Protein AF-A0A2D7YNP0-F1 (afdb_monomer)

Foldseek 3Di:
DPPDDDPVRVVVVVVVVVPDPPVPPVADDPPDKDWDAPPVQQFTPDIHQNVCVPQVDGGVVRGRHGPCVRDPD

pLDDT: mean 92.36, std 8.44, range [45.03, 97.56]

Structure (mmCIF, N/CA/C/O backbone):
data_AF-A0A2D7YNP0-F1
#
_entry.id   AF-A0A2D7YNP0-F1
#
loop_
_atom_site.group_PDB
_atom_site.id
_atom_site.type_symbol
_atom_site.label_atom_id
_atom_site.label_alt_id
_atom_site.label_comp_id
_atom_site.label_asym_id
_atom_site.label_entity_id
_atom_site.label_seq_id
_atom_site.pdbx_PDB_ins_code
_atom_site.Cartn_x
_atom_site.Cartn_y
_atom_site.Cartn_z
_atom_site.occupancy
_atom_site.B_iso_or_equiv
_atom_site.auth_seq_id
_atom_site.auth_comp_id
_atom_site.auth_asym_id
_atom_site.auth_atom_id
_atom_site.pdbx_PDB_model_num
ATOM 1 N N . MET A 1 1 ? 3.727 10.549 -36.748 1.00 45.03 1 MET A N 1
ATOM 2 C CA . MET A 1 1 ? 4.712 9.503 -37.090 1.00 45.03 1 MET A CA 1
ATOM 3 C C . MET A 1 1 ? 5.597 9.334 -35.876 1.00 45.03 1 MET A C 1
ATOM 5 O O . MET A 1 1 ? 6.203 10.316 -35.481 1.00 45.03 1 MET A O 1
ATOM 9 N N . VAL A 1 2 ? 5.593 8.163 -35.242 1.00 67.88 2 VAL A N 1
ATOM 10 C CA . VAL A 1 2 ? 6.594 7.828 -34.220 1.00 67.88 2 VAL A CA 1
ATOM 11 C C . VAL A 1 2 ? 7.786 7.274 -34.996 1.00 67.88 2 VAL A C 1
ATOM 13 O O . VAL A 1 2 ? 7.611 6.310 -35.744 1.00 67.88 2 VAL A O 1
ATOM 16 N N . GLU A 1 3 ? 8.943 7.934 -34.930 1.00 76.69 3 GLU A N 1
ATOM 17 C CA . GLU A 1 3 ? 10.187 7.359 -35.451 1.00 76.69 3 GLU A CA 1
ATOM 18 C C . GLU A 1 3 ? 10.422 6.009 -34.771 1.00 76.69 3 GLU A C 1
ATOM 20 O O . GLU A 1 3 ? 10.230 5.864 -33.564 1.00 76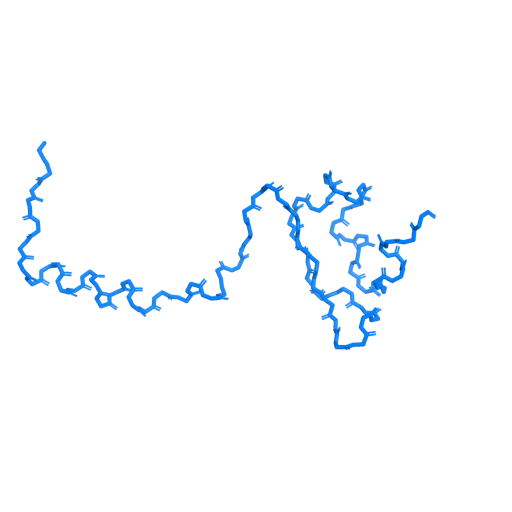.69 3 GLU A O 1
ATOM 25 N N . LYS A 1 4 ? 10.755 4.987 -35.561 1.00 78.75 4 LYS A N 1
ATOM 26 C CA . LYS A 1 4 ? 11.080 3.674 -35.005 1.00 78.75 4 LYS A CA 1
ATOM 27 C C . LYS A 1 4 ? 12.422 3.786 -34.293 1.00 78.75 4 LYS A C 1
ATOM 29 O O . LYS A 1 4 ? 13.387 4.213 -34.920 1.00 78.75 4 LYS A O 1
ATOM 34 N N . LEU A 1 5 ? 12.456 3.371 -33.027 1.00 80.75 5 LEU A N 1
ATOM 35 C CA . LEU A 1 5 ? 13.696 3.215 -32.273 1.00 80.75 5 LEU A CA 1
ATOM 36 C C . LEU A 1 5 ? 14.639 2.287 -33.042 1.00 80.75 5 LEU A C 1
ATOM 38 O O . LEU A 1 5 ? 14.203 1.258 -33.574 1.00 80.75 5 LEU A O 1
ATOM 42 N N . ASN A 1 6 ? 15.910 2.663 -33.112 1.00 91.50 6 ASN A N 1
ATOM 43 C CA . ASN A 1 6 ? 16.947 1.771 -33.610 1.00 91.50 6 ASN A CA 1
ATOM 44 C C . ASN A 1 6 ? 17.274 0.686 -32.564 1.00 91.50 6 ASN A C 1
ATOM 46 O O . ASN A 1 6 ? 16.851 0.760 -31.409 1.00 91.50 6 ASN A O 1
ATOM 50 N N . ASP A 1 7 ? 18.024 -0.338 -32.973 1.00 93.00 7 ASP A N 1
ATOM 51 C CA . ASP A 1 7 ? 18.293 -1.509 -32.129 1.00 93.00 7 ASP A CA 1
ATOM 52 C C . ASP A 1 7 ? 19.016 -1.153 -30.818 1.00 93.00 7 ASP A C 1
ATOM 54 O O . ASP A 1 7 ? 18.737 -1.749 -29.776 1.00 93.00 7 ASP A O 1
ATOM 58 N N . THR A 1 8 ? 19.905 -0.155 -30.848 1.00 93.88 8 THR A N 1
ATOM 59 C CA . THR A 1 8 ? 20.628 0.317 -29.659 1.00 93.88 8 THR A CA 1
ATOM 60 C C . THR A 1 8 ? 19.674 0.983 -28.673 1.00 93.88 8 THR A C 1
ATOM 62 O O . THR A 1 8 ? 19.648 0.613 -27.501 1.00 93.88 8 THR A O 1
ATOM 65 N N . GLU A 1 9 ? 18.839 1.908 -29.150 1.00 94.50 9 GLU A N 1
ATOM 66 C CA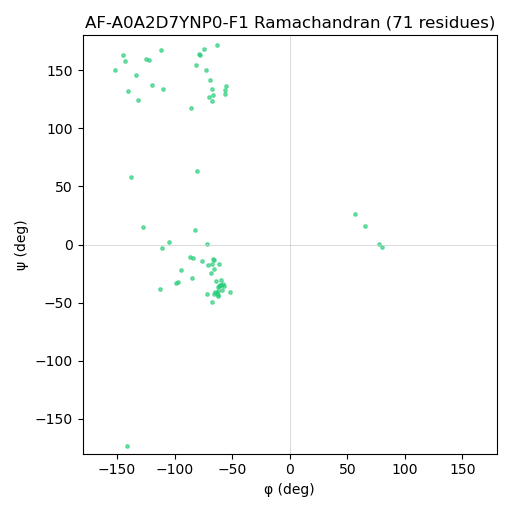 . GLU A 1 9 ? 17.869 2.623 -28.309 1.00 94.50 9 GLU A CA 1
ATOM 67 C C . GLU A 1 9 ? 16.840 1.667 -27.688 1.00 94.50 9 GLU A C 1
ATOM 69 O O . GLU A 1 9 ? 16.443 1.826 -26.532 1.00 94.50 9 GLU A O 1
ATOM 74 N N . LEU A 1 10 ? 16.424 0.639 -28.436 1.00 93.56 10 LEU A N 1
ATOM 75 C CA . LEU A 1 10 ? 15.526 -0.393 -27.924 1.00 93.56 10 LEU A CA 1
ATOM 76 C C . LEU A 1 10 ? 16.193 -1.229 -26.821 1.00 93.56 10 LEU A C 1
ATOM 78 O O . LEU A 1 10 ? 15.560 -1.510 -25.803 1.00 93.56 10 LEU A O 1
ATOM 82 N N . SER A 1 11 ? 17.460 -1.611 -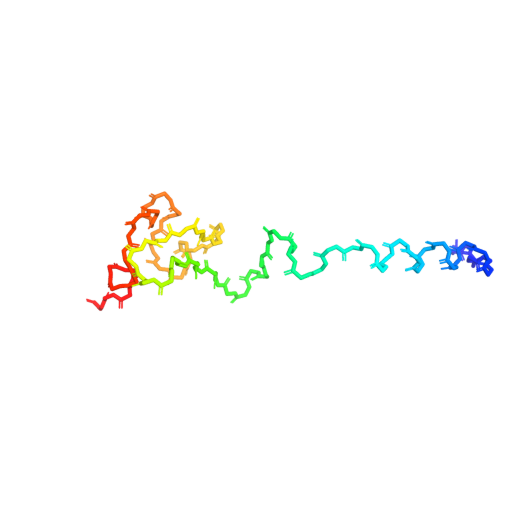27.002 1.00 95.50 11 SER A N 1
ATOM 83 C CA . SER A 1 11 ? 18.207 -2.373 -25.995 1.00 95.50 11 SER A CA 1
ATOM 84 C C . SER A 1 11 ? 18.368 -1.580 -24.695 1.00 95.50 11 SER A C 1
ATOM 86 O O . SER A 1 11 ? 18.109 -2.112 -23.615 1.00 95.50 11 SER A O 1
ATOM 88 N N . GLU A 1 12 ? 18.718 -0.295 -24.785 1.00 96.00 12 GLU A N 1
ATOM 89 C CA . GLU A 1 12 ? 18.836 0.596 -23.622 1.00 96.00 12 GLU A CA 1
ATOM 90 C C . GLU A 1 12 ? 17.497 0.762 -22.883 1.00 96.00 12 GLU A C 1
ATOM 92 O O . GLU A 1 12 ? 17.450 0.738 -21.649 1.00 96.00 12 GLU A O 1
ATOM 97 N N . ALA A 1 13 ? 16.386 0.880 -23.617 1.00 94.31 13 ALA A N 1
ATOM 98 C CA . ALA A 1 13 ? 15.054 0.953 -23.022 1.00 94.31 13 ALA A CA 1
ATOM 99 C C . ALA A 1 13 ? 14.700 -0.326 -22.242 1.00 94.31 13 ALA A C 1
ATOM 101 O O . ALA A 1 13 ? 14.203 -0.241 -21.118 1.00 94.31 13 ALA A O 1
ATOM 102 N N . LEU A 1 14 ? 15.004 -1.506 -22.794 1.00 95.25 14 LEU A N 1
ATOM 103 C CA . LEU A 1 14 ? 14.764 -2.790 -22.126 1.00 95.25 14 LEU A CA 1
ATOM 104 C C . LEU A 1 14 ? 15.611 -2.953 -20.860 1.00 95.25 14 LEU A C 1
ATOM 106 O O . LEU A 1 14 ? 15.098 -3.415 -19.839 1.00 95.25 14 LEU A O 1
ATOM 110 N N . GLU A 1 15 ? 16.879 -2.540 -20.895 1.00 96.50 15 GLU A N 1
ATOM 111 C CA . GLU A 1 15 ? 17.732 -2.532 -19.703 1.00 96.50 15 GLU A CA 1
ATOM 112 C C . GLU A 1 15 ? 17.185 -1.614 -18.605 1.00 96.50 15 GLU A C 1
ATOM 114 O O . GLU A 1 15 ? 17.305 -1.931 -17.420 1.00 96.50 15 GLU A O 1
ATOM 119 N N . ASN A 1 16 ? 16.575 -0.487 -18.974 1.00 94.00 16 ASN A N 1
ATOM 120 C CA . ASN A 1 16 ? 15.942 0.416 -18.016 1.00 94.00 16 ASN A CA 1
ATOM 121 C C . ASN A 1 16 ? 14.643 -0.170 -17.448 1.00 94.00 16 ASN A C 1
ATOM 123 O O . ASN A 1 16 ? 14.457 -0.130 -16.233 1.00 94.00 16 ASN A O 1
ATOM 127 N N . CYS A 1 17 ? 13.796 -0.786 -18.279 1.00 94.25 17 CYS A N 1
ATOM 128 C CA . CYS A 1 17 ? 12.607 -1.508 -17.812 1.00 94.25 17 CYS A CA 1
ATOM 129 C C . CYS A 1 17 ? 12.969 -2.645 -16.844 1.00 94.25 17 CYS A C 1
ATOM 131 O O . CYS A 1 17 ? 12.299 -2.835 -15.833 1.00 94.25 17 CYS A O 1
ATOM 133 N N . ALA A 1 18 ? 14.057 -3.376 -17.102 1.00 93.81 18 ALA A N 1
ATOM 134 C CA . ALA A 1 18 ? 14.509 -4.463 -16.232 1.00 93.81 18 ALA A CA 1
ATOM 135 C C . ALA A 1 18 ? 14.983 -3.989 -14.843 1.00 93.81 18 ALA A C 1
ATOM 137 O O . ALA A 1 18 ? 15.021 -4.785 -13.905 1.00 93.81 18 ALA A O 1
ATOM 138 N N . LYS A 1 19 ? 15.350 -2.709 -14.703 1.00 95.31 19 LYS A N 1
ATOM 139 C CA . LYS A 1 19 ? 15.758 -2.097 -13.427 1.00 95.31 19 LYS A CA 1
ATOM 140 C C . LYS A 1 19 ? 14.573 -1.575 -12.613 1.00 95.31 19 LYS A C 1
ATOM 142 O O . LYS A 1 19 ? 14.767 -1.209 -11.455 1.00 95.31 19 LYS A O 1
ATOM 147 N N . GLU A 1 20 ? 13.371 -1.512 -13.188 1.00 94.50 20 GLU A N 1
ATOM 148 C CA . GLU A 1 20 ? 12.198 -1.002 -12.484 1.00 94.50 20 GLU A CA 1
ATOM 149 C C . GLU A 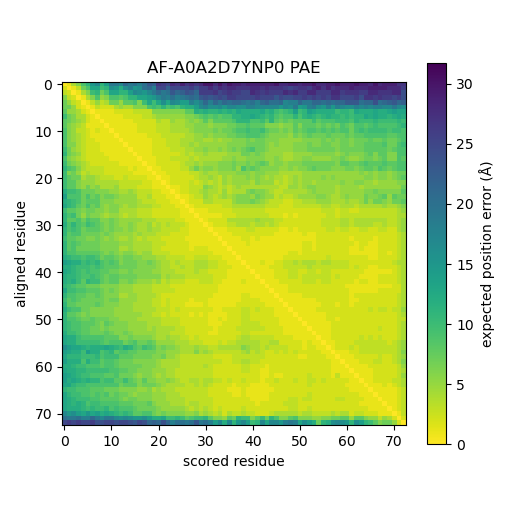1 20 ? 11.800 -1.942 -11.329 1.00 94.50 20 GLU A C 1
ATOM 151 O O . GLU A 1 20 ? 11.625 -3.149 -11.531 1.00 94.50 20 GLU A O 1
ATOM 156 N N . PRO A 1 21 ? 11.611 -1.424 -10.103 1.00 93.56 21 PRO A N 1
ATOM 157 C CA . PRO A 1 21 ? 11.230 -2.235 -8.954 1.00 93.56 21 PRO A CA 1
ATOM 158 C C . PRO A 1 21 ? 9.719 -2.534 -8.951 1.00 93.56 21 PRO A C 1
ATOM 160 O O . PRO A 1 21 ? 8.995 -2.179 -8.022 1.00 93.56 21 PRO A O 1
ATOM 163 N N . ILE A 1 22 ? 9.237 -3.249 -9.972 1.00 91.88 22 ILE A N 1
ATOM 164 C CA . ILE A 1 22 ? 7.804 -3.548 -10.176 1.00 91.88 22 ILE A CA 1
ATOM 165 C C . ILE A 1 22 ? 7.153 -4.357 -9.039 1.00 91.88 22 ILE A C 1
ATOM 167 O O . ILE A 1 22 ? 5.933 -4.415 -8.936 1.00 91.88 22 ILE A O 1
ATOM 171 N N . HIS A 1 23 ? 7.951 -4.998 -8.182 1.00 90.62 23 HIS A N 1
ATOM 172 C CA . HIS A 1 23 ? 7.488 -5.789 -7.036 1.00 90.62 23 HIS A CA 1
ATOM 173 C C . HIS A 1 23 ? 7.209 -4.937 -5.786 1.00 90.62 23 HIS A C 1
ATOM 175 O O . HIS A 1 23 ? 6.605 -5.430 -4.836 1.00 90.62 23 HIS A O 1
ATOM 181 N N . ILE A 1 24 ? 7.633 -3.670 -5.781 1.00 90.88 24 ILE A N 1
ATOM 182 C CA . ILE A 1 24 ? 7.409 -2.700 -4.701 1.00 90.88 24 ILE A CA 1
ATOM 183 C C . ILE A 1 24 ? 7.025 -1.328 -5.288 1.00 90.88 24 ILE A C 1
ATOM 185 O O . ILE A 1 24 ? 7.690 -0.328 -5.026 1.00 90.88 24 ILE A O 1
ATOM 189 N N . PRO A 1 25 ? 5.937 -1.247 -6.077 1.00 90.06 25 PRO A N 1
ATOM 190 C CA . PRO A 1 25 ? 5.579 -0.033 -6.814 1.00 90.06 25 PRO A CA 1
ATOM 191 C C . PRO A 1 25 ? 5.171 1.145 -5.911 1.00 90.06 25 PRO A C 1
ATOM 193 O O . PRO A 1 25 ? 5.038 2.266 -6.389 1.00 90.06 25 PRO A O 1
ATOM 196 N N . GLY A 1 26 ? 4.924 0.906 -4.617 1.00 92.00 26 GLY A N 1
ATOM 197 C CA . GLY A 1 26 ? 4.477 1.928 -3.662 1.00 92.00 26 GLY A CA 1
ATOM 198 C C . GLY A 1 26 ? 2.993 2.296 -3.770 1.00 92.00 26 GLY A C 1
ATOM 199 O O . GLY A 1 26 ? 2.519 3.127 -3.004 1.00 92.00 26 GLY A O 1
ATOM 200 N N . ALA A 1 27 ? 2.250 1.667 -4.682 1.00 94.19 27 ALA A N 1
ATOM 201 C CA . ALA A 1 27 ? 0.821 1.883 -4.878 1.00 94.19 27 ALA A CA 1
ATOM 202 C C . ALA A 1 27 ? 0.105 0.584 -5.280 1.00 94.19 27 ALA A C 1
ATOM 204 O O . ALA A 1 27 ? 0.727 -0.381 -5.726 1.00 94.19 27 ALA A O 1
ATOM 205 N N . VAL A 1 28 ? -1.223 0.580 -5.151 1.00 95.06 28 VAL A N 1
ATOM 206 C CA . VAL A 1 28 ? -2.108 -0.499 -5.613 1.00 95.06 28 VAL A CA 1
ATOM 207 C C . VAL A 1 28 ? -3.147 0.046 -6.589 1.00 95.06 28 VAL A C 1
ATOM 209 O O . VAL A 1 28 ? -3.428 1.242 -6.607 1.00 95.06 28 VAL A O 1
ATOM 212 N N . GLN A 1 29 ? -3.730 -0.824 -7.414 1.00 95.44 29 GLN A N 1
ATOM 213 C CA . GLN A 1 29 ? -4.835 -0.430 -8.291 1.00 95.44 29 GLN A CA 1
ATOM 214 C C . GLN A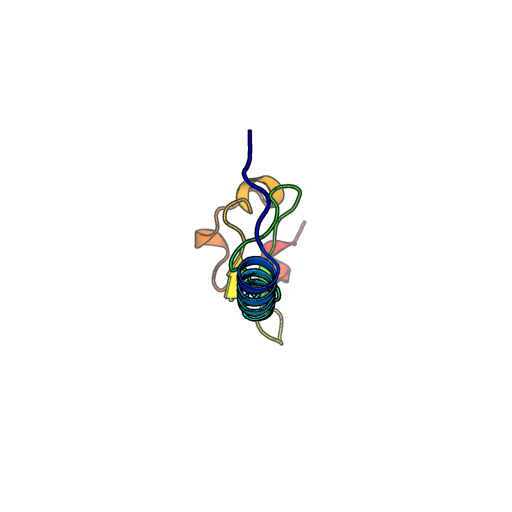 1 29 ? -6.099 -0.126 -7.473 1.00 95.44 29 GLN A C 1
ATOM 216 O O . GLN A 1 29 ? -6.431 -0.857 -6.544 1.00 95.44 29 GLN A O 1
ATOM 221 N N . GLY A 1 30 ? -6.854 0.899 -7.875 1.00 95.31 30 GLY A N 1
ATOM 222 C CA . GLY A 1 30 ? -8.011 1.402 -7.121 1.00 95.31 30 GLY A CA 1
ATOM 223 C C . GLY A 1 30 ? -9.265 0.516 -7.107 1.00 95.31 30 GLY A C 1
ATOM 224 O O . GLY A 1 30 ? -10.258 0.897 -6.498 1.00 95.31 30 GLY A O 1
ATOM 225 N N . HIS A 1 31 ? -9.245 -0.648 -7.764 1.00 96.44 31 HIS A N 1
ATOM 226 C CA . HIS A 1 31 ? -10.367 -1.599 -7.775 1.00 96.44 31 HIS A CA 1
ATOM 227 C C . HIS A 1 31 ? -10.566 -2.319 -6.429 1.00 96.44 31 HIS A C 1
ATOM 229 O O . HIS A 1 31 ? -11.620 -2.903 -6.193 1.00 96.44 31 HIS A O 1
ATOM 235 N N . GLY A 1 32 ? -9.549 -2.295 -5.568 1.00 95.50 32 GLY A N 1
ATOM 236 C CA . GLY A 1 32 ? -9.562 -2.847 -4.217 1.00 95.50 32 GLY A CA 1
ATOM 237 C C . GLY A 1 32 ? -8.805 -1.932 -3.258 1.00 95.50 32 GLY A C 1
ATOM 238 O O . GLY A 1 32 ? -8.359 -0.852 -3.648 1.00 95.50 32 GLY A O 1
ATOM 239 N N . ALA A 1 33 ? -8.617 -2.389 -2.024 1.00 96.12 33 ALA A N 1
ATOM 240 C CA . ALA A 1 33 ?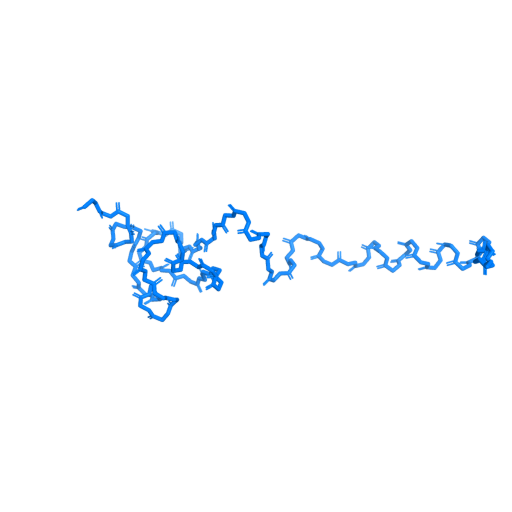 -7.749 -1.742 -1.049 1.00 96.12 33 ALA A CA 1
ATOM 241 C C . ALA A 1 33 ? -6.701 -2.723 -0.511 1.00 96.12 33 ALA A C 1
ATOM 243 O O . ALA A 1 33 ? -6.866 -3.942 -0.598 1.00 96.12 33 ALA A O 1
ATOM 244 N N . LEU A 1 34 ? -5.619 -2.179 0.042 1.00 96.06 34 LEU A N 1
ATOM 245 C CA . LEU A 1 34 ? -4.552 -2.939 0.686 1.00 96.06 34 LEU A CA 1
ATOM 246 C C . LEU A 1 34 ? -4.436 -2.516 2.148 1.00 96.06 34 LEU A C 1
ATOM 248 O O . LEU A 1 34 ? -4.437 -1.326 2.450 1.00 96.06 34 LEU A O 1
ATOM 252 N N . VAL A 1 35 ? -4.272 -3.496 3.035 1.00 96.31 35 VAL A N 1
ATOM 253 C CA . VAL A 1 35 ? -3.869 -3.299 4.431 1.00 96.31 35 VAL A CA 1
ATOM 254 C C . VAL A 1 35 ? -2.742 -4.283 4.725 1.00 96.31 35 VAL A C 1
ATOM 256 O O . VAL A 1 35 ? -2.887 -5.483 4.499 1.00 96.31 35 VAL A O 1
ATOM 259 N N . ALA A 1 36 ? -1.608 -3.773 5.190 1.00 96.12 36 ALA A N 1
ATOM 260 C CA . ALA A 1 36 ? -0.455 -4.559 5.599 1.00 96.12 36 ALA A CA 1
ATOM 261 C C . ALA A 1 36 ? -0.301 -4.486 7.116 1.00 96.12 36 ALA A C 1
ATOM 263 O O . ALA A 1 36 ? -0.334 -3.400 7.697 1.00 96.12 36 ALA A O 1
ATOM 264 N N . PHE A 1 37 ? -0.088 -5.640 7.736 1.00 97.56 37 PHE A N 1
ATOM 265 C CA . PHE A 1 37 ? 0.099 -5.777 9.174 1.00 97.56 37 PHE A CA 1
ATOM 266 C C . PHE A 1 37 ? 1.529 -6.201 9.507 1.00 97.56 37 PHE A C 1
ATOM 268 O O . PHE A 1 37 ? 2.284 -6.634 8.631 1.00 97.56 37 PHE A O 1
ATOM 275 N N . ASP A 1 38 ? 1.891 -6.109 10.784 1.00 97.44 38 ASP A N 1
ATOM 276 C CA . ASP A 1 38 ? 3.016 -6.873 11.309 1.00 97.44 38 ASP A CA 1
ATOM 277 C C . ASP A 1 38 ? 2.763 -8.387 11.214 1.00 97.44 38 ASP A C 1
ATOM 279 O O . ASP A 1 38 ? 1.673 -8.866 10.895 1.00 97.44 38 ASP A O 1
ATOM 283 N N . THR A 1 39 ? 3.795 -9.173 11.510 1.00 97.38 39 THR A N 1
ATOM 284 C CA . THR A 1 39 ? 3.728 -10.637 11.411 1.00 97.38 39 THR A CA 1
ATOM 285 C C . THR A 1 39 ? 2.752 -11.275 12.404 1.00 97.38 39 THR A C 1
ATOM 287 O O . THR A 1 39 ? 2.424 -12.452 12.252 1.00 97.38 39 THR A O 1
ATOM 290 N N . GLN A 1 40 ? 2.291 -10.527 13.411 1.00 97.56 40 GLN A N 1
ATOM 291 C CA . GLN A 1 40 ? 1.360 -10.988 14.443 1.00 97.56 40 GLN A CA 1
ATOM 292 C C . GLN A 1 40 ? -0.069 -10.454 14.253 1.00 97.56 40 GLN A C 1
ATOM 294 O O . GLN A 1 40 ? -0.942 -10.748 15.075 1.00 97.56 40 GLN A O 1
ATOM 299 N N . PHE A 1 41 ? -0.325 -9.692 13.185 1.00 96.75 41 PHE A N 1
ATOM 300 C CA . PHE A 1 41 ? -1.609 -9.045 12.905 1.00 96.75 41 PHE A CA 1
ATOM 301 C C . PHE A 1 41 ? -2.103 -8.108 14.022 1.00 96.75 41 PHE A C 1
ATOM 303 O O . PHE A 1 41 ? -3.309 -7.898 14.174 1.00 96.75 41 PHE A O 1
ATOM 310 N N . GLN A 1 42 ? -1.186 -7.553 14.815 1.00 97.38 42 GLN A N 1
ATOM 311 C CA . GLN A 1 42 ? -1.493 -6.678 15.951 1.00 97.38 42 GLN A CA 1
ATOM 312 C C . GLN A 1 42 ? -1.447 -5.196 15.589 1.00 97.38 42 GLN A C 1
ATOM 314 O O . GLN A 1 42 ? -2.081 -4.395 16.268 1.00 97.38 42 GLN A O 1
ATOM 319 N 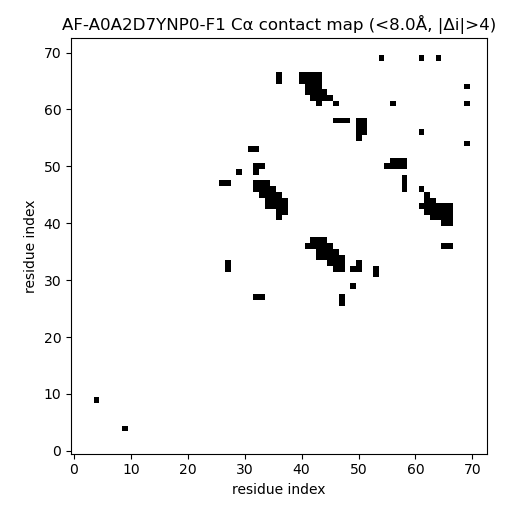N . GLN A 1 43 ? -0.738 -4.829 14.520 1.00 97.25 43 GLN A N 1
ATOM 320 C CA . GLN A 1 43 ? -0.643 -3.440 14.077 1.00 97.25 43 GLN A CA 1
ATOM 321 C C . GLN A 1 43 ? -0.684 -3.320 12.555 1.00 97.25 43 GLN A C 1
ATOM 323 O O . GLN A 1 43 ? 0.071 -3.991 11.850 1.00 97.25 43 GLN A O 1
ATOM 328 N N . VAL A 1 44 ? -1.514 -2.410 12.047 1.00 97.50 44 VAL A N 1
ATOM 329 C CA . VAL A 1 44 ? -1.434 -1.925 10.664 1.00 97.50 44 VAL A CA 1
ATOM 330 C C . VAL A 1 44 ? -0.141 -1.127 10.489 1.00 97.50 44 VAL A C 1
ATOM 332 O O . VAL A 1 44 ? 0.098 -0.148 11.200 1.00 97.50 44 VAL A O 1
ATOM 335 N N . LEU A 1 45 ? 0.674 -1.541 9.520 1.00 96.19 45 LEU A N 1
ATOM 336 C CA . LEU A 1 45 ? 1.932 -0.904 9.122 1.00 96.19 45 LEU A CA 1
ATOM 337 C C . LEU A 1 45 ? 1.772 -0.018 7.886 1.00 96.19 45 LEU A C 1
ATOM 339 O O . LEU A 1 45 ? 2.463 0.989 7.753 1.00 96.19 45 LEU A O 1
ATOM 343 N N . ALA A 1 46 ? 0.877 -0.398 6.977 1.00 95.56 46 ALA A N 1
ATOM 344 C CA . ALA A 1 46 ? 0.554 0.368 5.782 1.00 95.56 46 ALA A CA 1
ATOM 345 C C . ALA A 1 46 ? -0.887 0.089 5.354 1.00 95.56 46 ALA A C 1
ATOM 347 O O . ALA A 1 46 ? -1.396 -1.016 5.539 1.00 95.56 46 ALA A O 1
ATOM 348 N N . CYS A 1 47 ? -1.531 1.068 4.735 1.00 96.44 47 CYS A N 1
ATOM 349 C CA . CYS A 1 47 ? -2.794 0.875 4.038 1.00 96.44 47 CYS A CA 1
ATOM 350 C C . CYS A 1 47 ? -2.831 1.735 2.772 1.00 96.44 47 CYS A C 1
ATOM 352 O O . CYS A 1 47 ? -2.065 2.693 2.642 1.00 96.44 47 CYS A O 1
ATOM 354 N N . SER A 1 48 ? -3.672 1.360 1.811 1.00 96.62 48 SER A N 1
ATOM 355 C CA . SER A 1 48 ? -3.881 2.154 0.603 1.00 96.62 48 SER A CA 1
ATOM 356 C C . SER A 1 48 ? -4.687 3.419 0.905 1.00 96.62 48 SER A C 1
ATOM 358 O O . SER A 1 48 ? -5.540 3.436 1.787 1.00 96.62 48 SER A O 1
ATOM 360 N N . GLU A 1 49 ? -4.455 4.479 0.130 1.00 95.56 49 GLU A N 1
ATOM 361 C CA . GLU A 1 49 ? -5.141 5.770 0.298 1.00 95.56 49 GLU A CA 1
ATOM 362 C C . GLU A 1 49 ? -6.671 5.642 0.214 1.00 95.56 49 GLU A C 1
ATOM 364 O O . GLU A 1 49 ? -7.404 6.295 0.948 1.00 95.56 49 GLU A O 1
ATOM 369 N N . ASN A 1 50 ? -7.162 4.740 -0.638 1.00 96.38 50 ASN A N 1
ATOM 370 C CA . ASN A 1 50 ? -8.586 4.521 -0.880 1.00 96.38 50 ASN A CA 1
ATOM 371 C C . ASN A 1 50 ? -9.280 3.608 0.150 1.00 96.38 50 ASN A C 1
ATOM 373 O O . ASN A 1 50 ? -10.397 3.163 -0.117 1.00 96.38 50 ASN A O 1
ATOM 377 N N . ILE A 1 51 ? -8.648 3.293 1.286 1.00 96.12 51 ILE A N 1
ATOM 378 C CA . ILE A 1 51 ? -9.177 2.330 2.266 1.00 96.12 51 ILE A CA 1
ATOM 379 C C . ILE A 1 51 ? -10.547 2.728 2.835 1.00 96.12 51 ILE A C 1
ATOM 381 O O . ILE A 1 51 ? -11.377 1.859 3.103 1.00 96.12 51 ILE A O 1
ATOM 385 N N . GLU A 1 52 ? -10.827 4.031 2.925 1.00 95.81 52 GLU A N 1
ATOM 386 C CA . GLU A 1 52 ? -12.108 4.567 3.400 1.00 95.81 52 GLU A CA 1
ATOM 387 C C . GLU A 1 52 ? -13.292 4.074 2.561 1.00 95.81 52 GLU A C 1
ATOM 389 O O . GLU A 1 52 ? -14.349 3.763 3.105 1.00 95.81 52 GLU A O 1
ATOM 394 N N . ASN A 1 53 ? -13.092 3.879 1.256 1.00 96.06 53 ASN A N 1
ATOM 395 C CA . ASN A 1 53 ? -14.134 3.377 0.359 1.00 96.06 53 ASN A CA 1
ATOM 396 C C . ASN A 1 53 ? -14.533 1.919 0.654 1.00 96.06 53 ASN A C 1
ATOM 398 O O . ASN A 1 53 ? -15.571 1.468 0.173 1.00 96.06 53 ASN A O 1
ATOM 402 N N . PHE A 1 54 ? -13.706 1.179 1.400 1.00 94.50 54 PHE A N 1
ATOM 403 C CA . PHE A 1 54 ? -13.890 -0.249 1.672 1.00 94.50 54 PHE A CA 1
ATOM 404 C C . PHE A 1 54 ? -14.200 -0.535 3.143 1.00 94.50 54 PHE A C 1
ATOM 406 O O . PHE A 1 54 ? -15.017 -1.409 3.416 1.00 94.50 54 PHE A O 1
ATOM 413 N N . LEU A 1 55 ? -13.574 0.187 4.080 1.00 93.12 55 LEU A N 1
ATOM 414 C CA . LEU A 1 55 ? -13.751 -0.017 5.526 1.00 93.12 55 LEU A CA 1
ATOM 415 C C . LEU A 1 55 ? -14.483 1.131 6.236 1.00 93.12 55 LEU A C 1
ATOM 417 O O . LEU A 1 55 ? -14.699 1.052 7.441 1.00 93.12 55 LEU A O 1
ATOM 421 N N . GLY A 1 56 ? -14.842 2.213 5.536 1.00 92.81 56 GLY A N 1
ATOM 422 C CA . GLY A 1 56 ? -15.534 3.359 6.141 1.00 92.81 56 GLY A CA 1
ATOM 423 C C . GLY A 1 56 ? -14.703 4.128 7.176 1.00 92.81 56 GLY A C 1
ATOM 424 O O . GLY A 1 56 ? -15.255 4.890 7.966 1.00 92.81 56 GLY A O 1
ATOM 425 N N . CYS A 1 57 ? -13.387 3.919 7.195 1.00 91.19 57 CYS A N 1
ATOM 426 C CA . CYS A 1 57 ? -12.444 4.631 8.047 1.00 91.19 57 CYS A CA 1
ATOM 427 C C . CYS A 1 57 ? -11.233 5.085 7.234 1.00 91.19 57 CYS A C 1
ATOM 429 O O . CYS A 1 57 ? -10.805 4.414 6.293 1.00 91.19 57 CYS A O 1
ATOM 431 N N . ASN A 1 58 ? -10.690 6.242 7.591 1.00 93.25 58 ASN A N 1
ATOM 432 C CA . ASN A 1 58 ? -9.536 6.805 6.910 1.00 93.25 58 ASN A CA 1
ATOM 433 C C . ASN A 1 58 ? -8.225 6.107 7.353 1.00 93.25 58 ASN A C 1
ATOM 435 O O . ASN A 1 58 ? -8.191 5.448 8.399 1.00 93.25 58 ASN A O 1
ATOM 439 N N . PRO A 1 59 ? -7.123 6.256 6.590 1.00 93.44 59 PRO A N 1
ATOM 440 C CA . PRO A 1 59 ? -5.830 5.655 6.925 1.00 93.44 59 PRO A CA 1
ATOM 441 C C . PRO A 1 59 ? -5.329 5.955 8.346 1.00 93.44 59 PRO A C 1
ATOM 443 O O . PRO A 1 59 ? -4.816 5.072 9.035 1.00 93.44 59 PRO A O 1
ATOM 446 N N . GLU A 1 60 ? -5.506 7.191 8.814 1.00 94.12 60 GLU A N 1
ATOM 447 C CA . GLU A 1 60 ? -5.027 7.653 10.124 1.00 94.12 60 GLU A CA 1
ATOM 448 C C . GLU A 1 60 ? -5.706 6.918 11.285 1.00 94.12 60 GLU A C 1
ATOM 450 O O . GLU A 1 60 ? -5.089 6.679 12.322 1.00 94.12 60 GLU A O 1
ATOM 455 N N . GLN A 1 61 ? -6.961 6.506 11.099 1.00 93.81 61 GLN A N 1
ATOM 456 C CA . GLN A 1 61 ? -7.723 5.733 12.078 1.00 93.81 61 GLN A CA 1
ATOM 457 C C . GLN A 1 61 ? -7.322 4.254 12.141 1.00 93.81 61 GLN A C 1
ATOM 459 O O . GLN A 1 61 ? -7.752 3.567 13.074 1.00 93.81 61 GLN A O 1
ATOM 464 N N . LEU A 1 62 ? -6.572 3.746 11.159 1.00 94.38 62 LEU A N 1
ATOM 465 C CA . LEU A 1 62 ? -6.181 2.336 11.057 1.00 94.38 62 LEU A CA 1
ATOM 466 C C . LEU A 1 62 ? -4.781 2.066 11.606 1.00 94.38 62 LEU A C 1
ATOM 468 O O . LEU A 1 62 ? -4.542 0.982 12.136 1.00 94.38 62 LEU A O 1
ATOM 472 N N . PHE A 1 63 ? -3.856 3.022 11.502 1.00 95.25 63 PHE A N 1
ATOM 473 C CA . PHE A 1 63 ? -2.483 2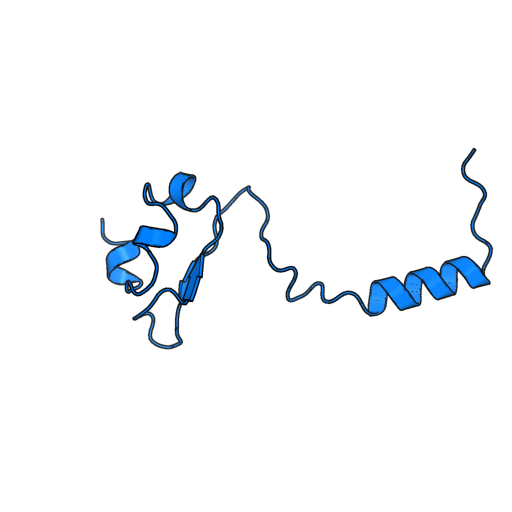.817 11.961 1.00 95.25 63 PHE A CA 1
ATOM 474 C C . PHE A 1 63 ? -2.424 2.397 13.436 1.00 95.25 63 PHE A C 1
ATOM 476 O O . PHE A 1 63 ? -3.025 3.018 14.310 1.00 95.25 63 PHE A O 1
ATOM 483 N N . GLY A 1 64 ? -1.684 1.318 13.706 1.00 93.69 64 GLY A N 1
ATOM 484 C CA . GLY A 1 64 ? -1.542 0.753 15.051 1.00 93.69 64 GLY A CA 1
ATOM 485 C C . GLY A 1 64 ? -2.704 -0.125 15.533 1.00 93.69 64 GLY A C 1
ATOM 486 O O . GLY A 1 64 ? -2.597 -0.675 16.625 1.00 93.69 64 GLY A O 1
ATOM 487 N N . LYS A 1 65 ? -3.779 -0.298 14.752 1.00 95.88 65 LYS A N 1
ATOM 488 C CA . LYS A 1 65 ? -4.863 -1.242 15.074 1.00 95.88 65 LYS A CA 1
ATOM 489 C C . LYS A 1 65 ? -4.528 -2.676 14.678 1.00 95.88 65 LYS A C 1
ATOM 491 O O . LYS A 1 65 ? -3.775 -2.899 13.729 1.00 95.88 65 LYS A O 1
ATOM 496 N N . SER A 1 66 ? -5.141 -3.643 15.357 1.00 97.06 66 SER A N 1
ATOM 497 C CA . SER A 1 66 ? -5.036 -5.054 14.984 1.00 97.06 66 SER A CA 1
ATOM 498 C C . SER A 1 66 ? -5.950 -5.394 13.808 1.00 97.06 66 SER A C 1
ATOM 500 O O . SER A 1 66 ? -6.894 -4.663 13.499 1.00 97.06 66 SER A O 1
ATOM 502 N N . ALA A 1 67 ? -5.718 -6.539 13.166 1.00 95.25 67 ALA A N 1
ATOM 503 C CA . ALA A 1 67 ? -6.629 -7.031 12.132 1.00 95.25 67 ALA A CA 1
ATOM 504 C C . ALA A 1 67 ? -8.046 -7.265 12.683 1.00 95.25 67 ALA A C 1
ATOM 506 O O . ALA A 1 67 ? -9.022 -7.004 11.986 1.00 95.25 67 ALA A O 1
ATOM 507 N N . ALA A 1 68 ? -8.167 -7.695 13.944 1.00 95.31 68 ALA A N 1
ATOM 508 C CA . ALA A 1 68 ? -9.462 -7.885 14.588 1.00 95.31 68 ALA A CA 1
ATOM 509 C C . ALA A 1 68 ? -10.234 -6.562 14.715 1.00 95.31 68 ALA A C 1
ATOM 511 O O . ALA A 1 68 ? -11.418 -6.526 14.406 1.00 95.31 68 ALA A O 1
ATOM 512 N N . ASP A 1 69 ? -9.563 -5.466 15.077 1.00 93.56 69 ASP A N 1
ATOM 513 C CA . ASP A 1 69 ? -10.201 -4.144 15.179 1.00 93.56 69 ASP A CA 1
ATOM 514 C C . ASP A 1 69 ? -10.622 -3.574 13.813 1.00 93.56 69 ASP A C 1
ATOM 516 O O . AS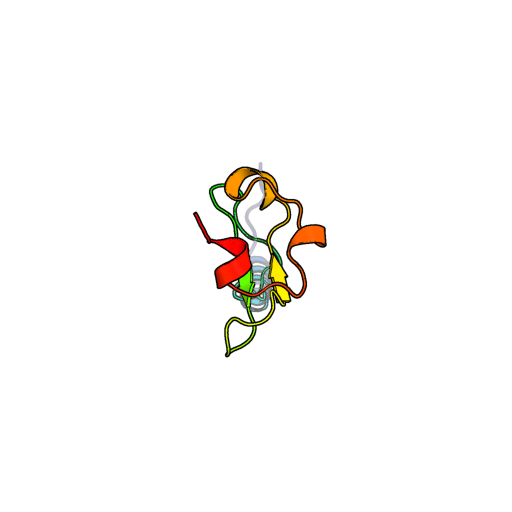P A 1 69 ? -11.494 -2.710 13.747 1.00 93.56 69 ASP A O 1
ATOM 520 N N . CYS A 1 70 ? -9.973 -4.008 12.726 1.00 91.75 70 CYS A N 1
ATOM 521 C CA . CYS A 1 70 ? -10.241 -3.519 11.369 1.00 91.75 70 CYS A CA 1
ATOM 522 C C . CYS A 1 70 ? -11.408 -4.242 10.683 1.00 91.75 70 CYS A C 1
ATOM 524 O O . CYS A 1 70 ? -12.039 -3.661 9.804 1.00 91.75 70 CYS A O 1
ATOM 526 N N . PHE A 1 71 ? -11.655 -5.507 11.040 1.00 89.06 71 PHE A N 1
ATOM 527 C CA . PHE A 1 71 ? -12.594 -6.392 10.339 1.00 89.06 71 PHE A CA 1
ATOM 528 C C . PHE A 1 71 ? -13.633 -7.043 11.265 1.00 89.06 71 PHE A C 1
ATOM 530 O O . PHE A 1 71 ? -14.250 -8.034 10.879 1.00 89.06 71 PHE A O 1
ATOM 537 N N . ALA A 1 72 ? -13.799 -6.544 12.491 1.00 80.62 72 ALA A N 1
ATOM 538 C CA . ALA A 1 72 ? -14.910 -6.952 13.343 1.00 80.62 72 ALA A CA 1
ATOM 539 C C . ALA A 1 72 ? -16.238 -6.459 12.742 1.00 80.62 72 ALA A C 1
ATOM 541 O O . ALA A 1 72 ? -16.324 -5.302 12.330 1.00 80.62 72 ALA A O 1
ATOM 542 N N . ASP A 1 73 ? -17.235 -7.349 12.695 1.00 60.31 73 ASP A N 1
ATOM 543 C CA . ASP A 1 73 ? -18.615 -7.044 12.282 1.00 60.31 73 ASP A CA 1
ATOM 544 C C . ASP A 1 73 ? -19.280 -5.978 13.174 1.00 60.31 73 ASP A C 1
ATOM 546 O O . ASP A 1 73 ? -19.128 -6.055 14.420 1.00 60.31 73 ASP A O 1
#

Radius of gyration: 19.52 Å; Cα contacts (8 Å, |Δi|>4): 70; chains: 1; bounding box: 39×20×53 Å

Sequence (73 aa):
MVEKLNDTELSEALENCAKEPIHIPGAVQGHGALVAFDTQFQQVLACSENIENFLGCNPEQLFGKSAADCFAD

Nearest PDB structures (foldseek):
  8osk-assembly1_N  TM=5.250E-01  e=1.354E-01  Mus musculus
  6e3s-assembly1_B  TM=5.978E-01  e=2.666E-01  Mus musculus
  7v7w-assembly1_A  TM=4.973E-01  e=2.176E-01  Mus musculus
  8osl-assembly1_M  TM=6.444E-01  e=1.660E+00  Mus musculus
  7a6p-assembly1_B  TM=5.298E-01  e=1.355E+00  Pseudomonas putida KT2440

Solvent-accessible surface area (backbone atoms only — not comparable to full-atom values): 4725 Å² total; per-residue (Å²): 135,82,81,78,75,50,75,66,60,48,51,55,50,51,57,51,58,72,66,53,63,76,92,67,71,88,70,78,69,86,93,58,70,50,79,41,54,47,99,79,43,54,27,34,75,48,63,35,90,63,30,33,85,77,69,77,44,52,61,81,80,41,58,63,36,28,54,64,79,72,68,64,133

Secondary structure (DSSP, 8-state):
-PPPPPHHHHHHHHHHHHTS-TT--S---TTS--EEE-TTSSSEEEE-GGGHHHHSS-GGGTBT--HHHHH--

Mean predicted aligned error: 5.72 Å